Protein AF-A0A2C9LE59-F1 (afdb_monomer_lite)

Secondary structure (DSSP, 8-state):
--------------------------------SPPPHHHHHHHTTS---SS-HHHHHHHHHHTT---S-HHHHHHHHHHHHHHHHHHHHHHHHHHHHHHHHHHHHHTTS----

Radius of gyration: 26.12 Å; chains: 1; bounding box: 77×53×57 Å

Sequence (113 aa):
MNMASNADDSSKPQFILQSQISLDSQVPQDKSAGVPLGDFVLQLEDYAPTIPDSVTGYYLNRAGFDSSDPRITRLISLAAQKFISDIANDALQHSKMRASGQSAKKQGKVHKA

Structure (mmCIF, N/CA/C/O backbone):
data_AF-A0A2C9LE59-F1
#
_entry.id   AF-A0A2C9LE59-F1
#
loop_
_atom_site.group_PDB
_atom_site.id
_atom_site.type_symbol
_atom_site.label_atom_id
_atom_site.label_alt_id
_atom_site.label_comp_id
_atom_site.label_asym_id
_atom_site.label_entity_id
_atom_site.label_seq_id
_atom_site.pdbx_PDB_ins_code
_atom_site.Cartn_x
_atom_site.Cartn_y
_atom_site.Cartn_z
_atom_site.occupancy
_atom_site.B_iso_or_equiv
_atom_site.auth_seq_id
_atom_site.auth_comp_id
_atom_site.auth_asym_id
_atom_site.auth_atom_id
_atom_site.pdbx_PDB_model_num
ATOM 1 N N . MET A 1 1 ? -61.737 -31.299 25.877 1.00 48.12 1 MET A N 1
ATOM 2 C CA . MET A 1 1 ? -61.281 -32.049 24.690 1.00 48.12 1 MET A CA 1
ATOM 3 C C . MET A 1 1 ? -61.382 -31.126 23.493 1.00 48.12 1 MET A C 1
ATOM 5 O O . MET A 1 1 ? -62.490 -30.751 23.153 1.00 48.12 1 MET A O 1
ATOM 9 N N . ASN A 1 2 ? -60.238 -30.678 22.979 1.00 37.88 2 ASN A N 1
ATOM 10 C CA . ASN A 1 2 ? -59.968 -30.434 21.560 1.00 37.88 2 ASN A CA 1
ATOM 11 C C . ASN A 1 2 ? -58.457 -30.214 21.434 1.00 37.88 2 ASN A C 1
ATOM 13 O O . ASN A 1 2 ? -57.919 -29.175 21.809 1.00 37.88 2 ASN A O 1
ATOM 17 N N . MET A 1 3 ? -57.798 -31.292 21.011 1.00 43.44 3 MET A N 1
ATOM 18 C CA . MET A 1 3 ? -56.419 -31.361 20.549 1.00 43.44 3 MET A CA 1
ATOM 19 C C . MET A 1 3 ? -56.394 -31.070 19.046 1.00 43.44 3 MET A C 1
ATOM 21 O O . MET A 1 3 ? -57.160 -31.684 18.311 1.00 43.44 3 MET A O 1
ATOM 25 N N . ALA A 1 4 ? -55.490 -30.187 18.627 1.00 47.78 4 ALA A N 1
ATOM 26 C CA . ALA A 1 4 ? -54.779 -30.155 17.341 1.00 47.78 4 ALA A CA 1
ATOM 27 C C . ALA A 1 4 ? -53.845 -28.931 17.435 1.00 47.78 4 ALA A C 1
ATOM 29 O O . ALA A 1 4 ? -54.295 -27.797 17.337 1.00 47.78 4 ALA A O 1
ATOM 30 N N . SER A 1 5 ? -52.634 -29.055 17.982 1.00 44.03 5 SER A N 1
ATOM 31 C CA . SER A 1 5 ? -51.421 -29.507 17.287 1.00 44.03 5 SER A CA 1
ATOM 32 C C . SER A 1 5 ? -51.245 -28.845 15.920 1.00 44.03 5 SER A C 1
ATOM 34 O O . SER A 1 5 ? -51.712 -29.374 14.921 1.00 44.03 5 SER A O 1
ATOM 36 N N . ASN A 1 6 ? -50.529 -27.721 15.899 1.00 46.81 6 ASN A N 1
ATOM 37 C CA . ASN A 1 6 ? -49.725 -27.310 14.754 1.00 46.81 6 ASN A CA 1
ATOM 38 C C . ASN A 1 6 ? -48.333 -26.963 15.291 1.00 46.81 6 ASN A C 1
ATOM 40 O O . ASN A 1 6 ? -48.145 -25.950 15.963 1.00 46.81 6 ASN A O 1
ATOM 44 N N . ALA A 1 7 ? -47.400 -27.877 15.052 1.00 51.09 7 ALA A N 1
ATOM 45 C CA . ALA A 1 7 ? -45.974 -27.732 15.272 1.00 51.09 7 ALA A CA 1
ATOM 46 C C . ALA A 1 7 ? -45.318 -27.780 13.893 1.00 51.09 7 ALA A C 1
ATOM 48 O O . ALA A 1 7 ? -45.442 -28.809 13.240 1.00 51.09 7 ALA A O 1
ATOM 49 N N . ASP A 1 8 ? -44.720 -26.665 13.472 1.00 46.12 8 ASP A N 1
ATOM 50 C CA . ASP A 1 8 ? -43.616 -26.509 12.503 1.00 46.12 8 ASP A CA 1
ATOM 51 C C . ASP A 1 8 ? -43.456 -24.992 12.266 1.00 46.12 8 ASP A C 1
ATOM 53 O O . ASP A 1 8 ? -44.451 -24.271 12.284 1.00 46.12 8 ASP A O 1
ATOM 57 N N . ASP A 1 9 ? -42.320 -24.352 12.047 1.00 44.38 9 ASP A N 1
ATOM 58 C CA . ASP A 1 9 ? -40.909 -24.693 12.106 1.00 44.38 9 ASP A CA 1
ATOM 59 C C . ASP A 1 9 ? -40.203 -23.356 12.379 1.00 44.38 9 ASP A C 1
ATOM 61 O O . ASP A 1 9 ? -40.668 -22.267 12.021 1.00 44.38 9 ASP A O 1
ATOM 65 N N . SER A 1 10 ? -39.064 -23.459 13.034 1.00 51.69 10 SER A N 1
ATOM 66 C CA . SER A 1 10 ? -38.019 -22.464 13.151 1.00 51.69 10 SER A CA 1
ATOM 67 C C . SER A 1 10 ? -37.762 -21.652 11.872 1.00 51.69 10 SER A C 1
ATOM 69 O O . SER A 1 10 ? -37.520 -22.198 10.805 1.00 51.69 10 SER A O 1
ATOM 71 N N . SER A 1 11 ? -37.746 -20.319 11.998 1.00 45.16 11 SER A N 1
ATOM 72 C CA . SER A 1 11 ? -36.948 -19.392 11.167 1.00 45.16 11 SER A CA 1
ATOM 73 C C . SER A 1 11 ? -37.090 -17.956 11.686 1.00 45.16 11 SER A C 1
ATOM 75 O O . SER A 1 11 ? -37.598 -17.061 11.015 1.00 45.16 11 SER A O 1
ATOM 77 N N . LYS A 1 12 ? -36.639 -17.710 12.922 1.00 50.22 12 LYS A N 1
ATOM 78 C CA . LYS A 1 12 ? -36.217 -16.360 13.319 1.00 50.22 12 LYS A CA 1
ATOM 79 C C . LYS A 1 12 ? -34.772 -16.192 12.854 1.00 50.22 12 LYS A C 1
ATOM 81 O O . LYS A 1 12 ? -33.905 -16.828 13.454 1.00 50.22 12 LYS A O 1
ATOM 86 N N . PRO A 1 13 ? -34.449 -15.324 11.885 1.00 43.16 13 PRO A N 1
ATOM 87 C CA . PRO A 1 13 ? -33.089 -14.838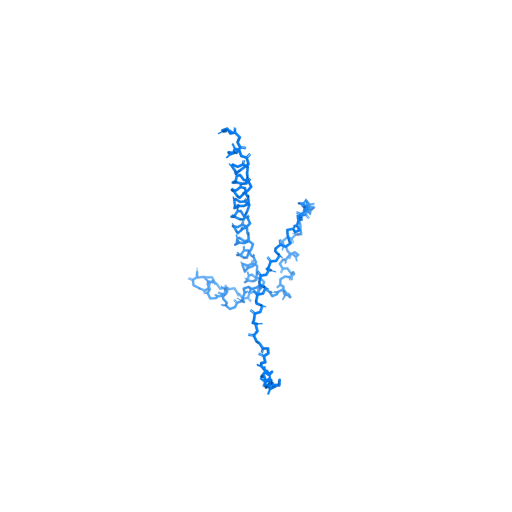 11.789 1.00 43.16 13 PRO A CA 1
ATOM 88 C C . PRO A 1 13 ? -32.874 -13.839 12.934 1.00 43.16 13 PRO A C 1
ATOM 90 O O . PRO A 1 13 ? -33.182 -12.652 12.835 1.00 43.16 13 PRO A O 1
ATOM 93 N N . GLN A 1 14 ? -32.347 -14.343 14.053 1.00 44.97 14 GLN A N 1
ATOM 94 C CA . GLN A 1 14 ? -31.497 -13.546 14.931 1.00 44.97 14 GLN A CA 1
ATOM 95 C C . GLN A 1 14 ? -30.265 -13.142 14.116 1.00 44.97 14 GLN A C 1
ATOM 97 O O . GLN A 1 14 ? -29.265 -13.853 14.101 1.00 44.97 14 GLN A O 1
ATOM 102 N N . PHE A 1 15 ? -30.317 -12.002 13.433 1.00 38.97 15 PHE A N 1
ATOM 103 C CA . PHE A 1 15 ? -29.087 -11.357 12.995 1.00 38.97 15 PHE A CA 1
ATOM 104 C C . PHE A 1 15 ? -28.626 -10.409 14.097 1.00 38.97 15 PHE A C 1
ATOM 106 O O . PHE A 1 15 ? -28.889 -9.208 14.100 1.00 38.97 15 PHE A O 1
ATOM 113 N N . ILE A 1 16 ? -27.971 -11.010 15.089 1.00 38.09 16 ILE A N 1
ATOM 114 C CA . ILE A 1 16 ? -27.110 -10.314 16.035 1.00 38.09 16 ILE A CA 1
ATOM 115 C C . ILE A 1 16 ? -25.903 -9.845 15.220 1.00 38.09 16 ILE A C 1
ATOM 117 O O . ILE A 1 16 ? -24.917 -10.565 15.104 1.00 38.09 16 ILE A O 1
ATOM 121 N N . LEU A 1 17 ? -25.959 -8.638 14.652 1.00 39.19 17 LEU A N 1
ATOM 122 C CA . LEU A 1 17 ? -24.732 -7.919 14.314 1.00 39.19 17 LEU A CA 1
ATOM 123 C C . LEU A 1 17 ? -24.343 -7.035 15.497 1.00 39.19 17 LEU A C 1
ATOM 125 O O . LEU A 1 17 ? -24.315 -5.810 15.432 1.00 39.19 17 LEU A O 1
ATOM 129 N N . GLN A 1 18 ? -24.029 -7.693 16.609 1.00 38.78 18 GLN A N 1
ATOM 130 C CA . GLN A 1 18 ? -23.095 -7.133 17.561 1.00 38.78 18 GLN A CA 1
ATOM 131 C C . GLN A 1 18 ? -21.700 -7.311 16.949 1.00 38.78 18 GLN A C 1
ATOM 133 O O . GLN A 1 18 ? -20.985 -8.253 17.279 1.00 38.78 18 GLN A O 1
ATOM 138 N N . SER A 1 19 ? -21.282 -6.403 16.064 1.00 40.25 19 SER A N 1
ATOM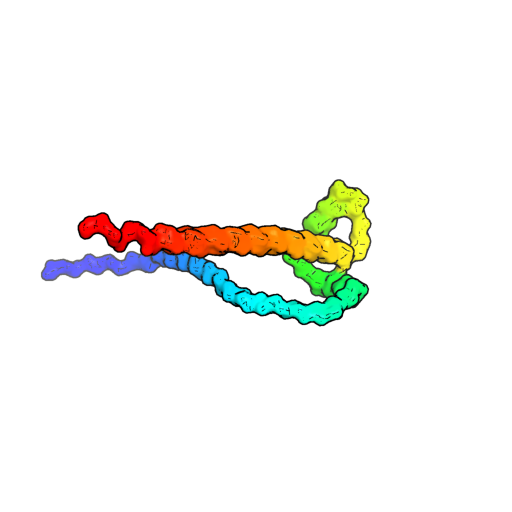 139 C CA . SER A 1 19 ? -19.847 -6.185 15.901 1.00 40.25 19 SER A CA 1
ATOM 140 C C . SER A 1 19 ? -19.393 -5.418 17.140 1.00 40.25 19 SER A C 1
ATOM 142 O O . SER A 1 19 ? -19.383 -4.185 17.162 1.00 40.25 19 SER A O 1
ATOM 144 N N . GLN A 1 20 ? -19.099 -6.165 18.210 1.00 43.31 20 GLN A N 1
ATOM 145 C CA . GLN A 1 20 ? -18.257 -5.682 19.295 1.00 43.31 20 GLN A CA 1
ATOM 146 C C . GLN A 1 20 ? -16.947 -5.235 18.640 1.00 43.31 20 GLN A C 1
ATOM 148 O O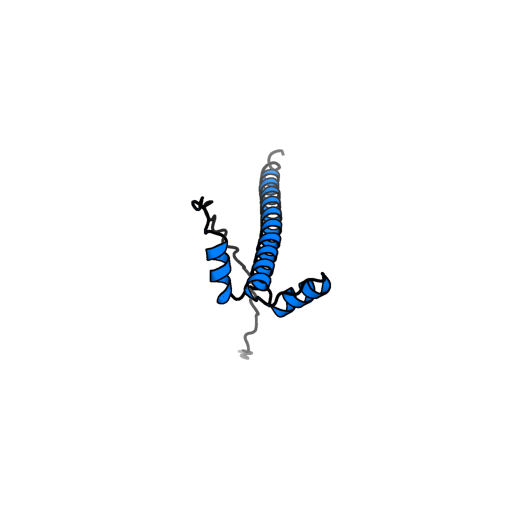 . GLN A 1 20 ? -16.087 -6.053 18.324 1.00 43.31 20 GLN A O 1
ATOM 153 N N . ILE A 1 21 ? -16.807 -3.937 18.381 1.00 46.84 21 ILE A N 1
ATOM 154 C CA . ILE A 1 21 ? -15.496 -3.341 18.163 1.00 46.84 21 ILE A CA 1
ATOM 155 C C . ILE A 1 21 ? -14.862 -3.365 19.547 1.00 46.84 21 ILE A C 1
ATOM 157 O O . ILE A 1 21 ? -15.052 -2.450 20.349 1.00 46.84 21 ILE A O 1
ATOM 161 N N . SER A 1 22 ? -14.195 -4.477 19.857 1.00 38.97 22 SER A N 1
ATOM 162 C CA . SER A 1 22 ? -13.264 -4.557 20.969 1.00 38.97 22 SER A CA 1
ATOM 163 C C . SER A 1 22 ? -12.220 -3.482 20.724 1.00 38.97 22 SER A C 1
ATOM 165 O O . SER A 1 22 ? -11.340 -3.613 19.877 1.00 38.97 22 SER A O 1
ATOM 167 N N . LEU A 1 23 ? -12.394 -2.368 21.427 1.00 43.19 23 LEU A N 1
ATOM 168 C CA . LEU A 1 23 ? -11.395 -1.335 21.593 1.00 43.19 23 LEU A CA 1
ATOM 169 C C . LEU A 1 23 ? -10.294 -1.933 22.459 1.00 43.19 23 LEU A C 1
ATOM 171 O O . LEU A 1 23 ? -10.249 -1.707 23.665 1.00 43.19 23 LEU A O 1
ATOM 175 N N . ASP A 1 24 ? -9.439 -2.738 21.836 1.00 35.44 24 ASP A N 1
ATOM 176 C CA . ASP A 1 24 ? -8.105 -2.943 22.361 1.00 35.44 24 ASP A CA 1
ATOM 177 C C . ASP A 1 24 ? -7.415 -1.582 22.272 1.00 35.44 24 ASP A C 1
ATOM 179 O O . ASP A 1 24 ? -7.065 -1.095 21.193 1.00 35.44 24 ASP A O 1
ATOM 183 N N . SER A 1 25 ? -7.348 -0.903 23.414 1.00 41.22 25 SER A N 1
ATOM 184 C CA . SER A 1 25 ? -6.471 0.238 23.624 1.00 41.22 25 SER A CA 1
ATOM 185 C C . SER A 1 25 ? -5.042 -0.271 23.491 1.00 41.22 25 SER A C 1
ATOM 187 O O . SER A 1 25 ? -4.373 -0.534 24.489 1.00 41.22 25 SER A O 1
ATOM 189 N N . GLN A 1 26 ? -4.576 -0.429 22.251 1.00 40.31 26 GLN A N 1
ATOM 190 C CA . GLN A 1 26 ? -3.170 -0.656 21.986 1.00 40.31 26 GLN A CA 1
ATOM 191 C C . GLN A 1 26 ? -2.429 0.595 22.432 1.00 40.31 26 GLN A C 1
ATOM 193 O O . GLN A 1 26 ? -2.498 1.661 21.821 1.00 40.31 26 GLN A O 1
ATOM 198 N N . VAL A 1 27 ? -1.776 0.432 23.579 1.00 40.78 27 VAL A N 1
ATOM 199 C CA . VAL A 1 27 ? -0.687 1.253 24.093 1.00 40.78 27 VAL A CA 1
ATOM 200 C C . VAL A 1 27 ? 0.145 1.756 22.906 1.00 40.78 27 VAL A C 1
ATOM 202 O O . VAL A 1 27 ? 0.540 0.921 22.086 1.00 40.78 27 VAL A O 1
ATOM 205 N N . PRO A 1 28 ? 0.430 3.069 22.788 1.00 45.12 28 PRO A N 1
ATOM 206 C CA . PRO A 1 28 ? 1.396 3.571 21.822 1.00 45.12 28 PRO A CA 1
ATOM 207 C C . PRO A 1 28 ? 2.743 2.923 22.141 1.00 45.12 28 PRO A C 1
ATOM 209 O O . PRO A 1 28 ? 3.462 3.331 23.048 1.00 45.12 28 PRO A O 1
ATOM 212 N N . GLN A 1 29 ? 3.037 1.821 21.462 1.00 42.31 29 GLN A N 1
ATOM 213 C CA . GLN A 1 29 ? 4.346 1.203 21.489 1.00 42.31 29 GLN A CA 1
ATOM 214 C C . GLN A 1 29 ? 5.237 2.101 20.642 1.00 42.31 29 GLN A C 1
ATOM 216 O O . GLN A 1 29 ? 5.204 2.032 19.412 1.00 42.31 29 GLN A O 1
ATOM 221 N N . ASP A 1 30 ? 5.996 2.959 21.324 1.00 52.72 30 ASP A N 1
ATOM 222 C CA . ASP A 1 30 ? 7.200 3.608 20.814 1.00 52.72 30 ASP A CA 1
ATOM 223 C C . ASP A 1 30 ? 8.157 2.518 20.307 1.00 52.72 30 ASP A C 1
ATOM 225 O O . ASP A 1 30 ? 9.040 2.025 21.012 1.00 52.72 30 ASP A O 1
ATOM 229 N N . LYS A 1 31 ? 7.954 2.063 19.069 1.00 55.50 31 LYS A N 1
ATOM 230 C CA . LYS A 1 31 ? 8.876 1.148 18.401 1.00 55.50 31 LYS A CA 1
ATOM 231 C C . LYS A 1 31 ? 10.026 1.975 17.843 1.00 55.50 31 LYS A C 1
ATOM 233 O O . LYS A 1 31 ? 9.987 2.434 16.707 1.00 55.50 31 LYS A O 1
ATOM 238 N N . SER A 1 32 ? 10.997 2.197 18.731 1.00 54.94 32 SER A N 1
ATOM 239 C CA . SER A 1 32 ? 12.422 1.891 18.543 1.00 54.94 32 SER A CA 1
ATOM 240 C C . SER A 1 32 ? 12.908 1.980 17.096 1.00 54.94 32 SER A C 1
ATOM 242 O O . SER A 1 32 ? 12.454 1.179 16.286 1.00 54.94 32 SER A O 1
ATOM 244 N N . ALA A 1 33 ? 13.818 2.929 16.816 1.00 62.38 33 ALA A N 1
ATOM 245 C CA . ALA A 1 33 ? 14.597 3.088 15.576 1.00 62.38 33 ALA A CA 1
ATOM 246 C C . ALA A 1 33 ? 14.073 2.215 14.420 1.00 62.38 33 ALA A C 1
ATOM 248 O O . ALA A 1 33 ? 14.486 1.066 14.283 1.00 62.38 33 ALA A O 1
ATOM 249 N N . GLY A 1 34 ? 13.081 2.738 13.688 1.00 71.25 34 GLY A N 1
ATOM 250 C CA . GLY A 1 34 ? 12.253 1.966 12.761 1.00 71.25 34 GLY A CA 1
ATOM 251 C C . GLY A 1 34 ? 13.038 1.054 11.813 1.00 71.25 34 GLY A C 1
ATOM 252 O O . GLY A 1 34 ? 14.198 1.311 11.496 1.00 71.25 34 GLY A O 1
ATOM 253 N N . VAL A 1 35 ? 12.373 -0.008 11.343 1.00 82.62 35 VAL A N 1
ATOM 254 C CA . VAL A 1 35 ? 12.918 -0.928 10.331 1.00 82.62 35 VAL A CA 1
ATOM 255 C C . VAL A 1 35 ? 13.487 -0.106 9.167 1.00 82.62 35 VAL A C 1
ATOM 257 O O . VAL A 1 35 ? 12.758 0.735 8.626 1.00 82.62 35 VAL A O 1
ATOM 260 N N . PRO A 1 36 ? 14.761 -0.307 8.781 1.00 90.25 36 PRO A N 1
ATOM 261 C CA . PRO A 1 36 ? 15.336 0.377 7.634 1.00 90.25 36 PRO A CA 1
ATOM 262 C C . PRO A 1 36 ? 14.461 0.184 6.395 1.00 90.25 36 PRO A C 1
ATOM 264 O O . PRO A 1 36 ? 13.961 -0.910 6.138 1.00 90.25 36 PRO A O 1
ATOM 267 N N . LEU A 1 37 ? 14.286 1.243 5.599 1.00 88.00 37 LEU A N 1
ATOM 268 C CA . LEU A 1 37 ? 13.395 1.198 4.434 1.00 88.00 37 LEU A CA 1
ATOM 269 C C . LEU A 1 37 ? 13.768 0.073 3.457 1.00 88.00 37 LEU A C 1
ATOM 271 O O . LEU A 1 37 ? 12.879 -0.559 2.898 1.00 88.00 37 LEU A O 1
ATOM 275 N N . GLY A 1 38 ? 15.066 -0.189 3.274 1.00 89.44 38 GLY A N 1
ATOM 276 C CA . GLY A 1 38 ? 15.538 -1.288 2.429 1.00 89.44 38 GLY A CA 1
ATOM 277 C C . GLY A 1 38 ? 15.002 -2.643 2.894 1.00 89.44 38 GLY A C 1
ATOM 278 O O . GLY A 1 38 ? 14.410 -3.368 2.099 1.00 89.44 38 GLY A O 1
ATOM 279 N N . ASP A 1 39 ? 15.119 -2.935 4.189 1.00 89.69 39 ASP A N 1
ATOM 280 C CA . ASP A 1 39 ? 14.637 -4.186 4.784 1.00 89.69 39 ASP A CA 1
ATOM 281 C C . ASP A 1 39 ? 13.111 -4.293 4.706 1.00 89.69 39 ASP A C 1
ATOM 283 O O . ASP A 1 39 ? 12.569 -5.364 4.439 1.00 89.69 39 ASP A O 1
ATOM 287 N N . PHE A 1 40 ? 12.407 -3.172 4.879 1.00 91.31 40 PHE A N 1
ATOM 288 C CA . PHE A 1 40 ? 10.956 -3.127 4.723 1.00 91.31 40 PHE A CA 1
ATOM 289 C C . PHE A 1 40 ? 10.519 -3.430 3.285 1.00 91.31 40 PHE A C 1
ATOM 291 O O . PHE A 1 40 ? 9.603 -4.219 3.080 1.00 91.31 40 PHE A O 1
ATOM 298 N N . VAL A 1 41 ? 11.178 -2.844 2.281 1.00 92.00 41 VAL A N 1
ATOM 299 C CA . VAL A 1 41 ? 10.857 -3.091 0.865 1.00 92.00 41 VAL A CA 1
ATOM 300 C C . VAL A 1 41 ? 11.117 -4.548 0.483 1.00 92.00 41 VAL A C 1
ATOM 302 O O . VAL A 1 41 ? 10.328 -5.120 -0.266 1.00 92.00 41 VAL A O 1
ATOM 305 N N . LEU A 1 42 ? 12.163 -5.173 1.032 1.00 92.00 42 LEU A N 1
ATOM 306 C CA . LEU A 1 42 ? 12.432 -6.600 0.825 1.00 92.00 42 LEU A CA 1
ATOM 307 C C . LEU A 1 42 ? 11.306 -7.488 1.373 1.00 92.00 42 LEU A C 1
ATOM 309 O O . LEU A 1 42 ? 10.903 -8.443 0.717 1.00 92.00 42 LEU A O 1
ATOM 313 N N . GLN A 1 43 ? 10.718 -7.138 2.520 1.00 90.88 43 GLN A N 1
ATOM 314 C CA . GLN A 1 43 ? 9.567 -7.867 3.074 1.00 90.88 43 GLN A CA 1
ATOM 315 C C . GLN A 1 43 ? 8.317 -7.806 2.176 1.00 90.88 43 GLN A C 1
ATOM 317 O O . GLN A 1 43 ? 7.407 -8.620 2.336 1.00 90.88 43 GLN A O 1
ATOM 322 N N . LEU A 1 44 ? 8.249 -6.866 1.224 1.00 92.31 44 LEU A N 1
ATOM 323 C CA . LEU A 1 44 ? 7.111 -6.736 0.309 1.00 92.31 44 LEU A CA 1
ATOM 324 C C . LEU A 1 44 ? 7.104 -7.772 -0.817 1.00 92.31 44 LEU A C 1
ATOM 326 O O . LEU A 1 44 ? 6.087 -7.893 -1.502 1.00 92.31 44 LEU A O 1
ATOM 330 N N . GLU A 1 45 ? 8.187 -8.524 -1.017 1.00 90.19 45 GLU A N 1
ATOM 331 C CA . GLU A 1 45 ? 8.258 -9.586 -2.034 1.00 90.19 45 GLU A CA 1
ATOM 332 C C . GLU A 1 45 ? 7.239 -10.701 -1.783 1.00 90.19 45 GLU A C 1
ATOM 334 O O . GLU A 1 45 ? 6.602 -11.177 -2.725 1.00 90.19 45 GLU A O 1
ATOM 339 N N . ASP A 1 46 ? 6.993 -11.025 -0.515 1.00 89.38 46 ASP A N 1
ATOM 340 C CA . ASP A 1 46 ? 6.063 -12.083 -0.103 1.00 89.38 46 ASP A CA 1
ATOM 341 C C . ASP A 1 46 ? 4.749 -11.537 0.478 1.00 89.38 46 ASP A C 1
ATOM 343 O O . ASP A 1 46 ? 3.851 -12.294 0.850 1.00 89.38 46 ASP A O 1
ATOM 347 N N . TYR A 1 47 ? 4.606 -10.212 0.560 1.00 89.44 47 TYR A N 1
ATOM 348 C CA . TYR A 1 47 ? 3.417 -9.588 1.124 1.00 89.44 47 TYR A CA 1
ATOM 349 C C . TYR A 1 47 ? 2.346 -9.333 0.061 1.00 89.44 47 TYR A C 1
ATOM 351 O O . TYR A 1 47 ? 2.592 -8.661 -0.939 1.00 89.44 47 TYR A O 1
ATOM 359 N N . ALA A 1 48 ? 1.123 -9.799 0.314 1.00 90.12 48 ALA A N 1
ATOM 360 C CA . ALA A 1 48 ? -0.044 -9.494 -0.506 1.00 90.12 48 ALA A CA 1
ATOM 361 C C . ALA A 1 48 ? -0.913 -8.428 0.194 1.00 90.12 48 ALA A C 1
ATOM 363 O O . ALA A 1 48 ? -1.621 -8.756 1.151 1.00 90.12 48 ALA A O 1
ATOM 364 N N . PRO A 1 49 ? -0.872 -7.151 -0.235 1.00 91.56 49 PRO A N 1
ATOM 365 C CA . PRO A 1 49 ? -1.703 -6.109 0.356 1.00 91.56 49 PRO A CA 1
ATOM 366 C C . PRO A 1 49 ? -3.194 -6.344 0.096 1.00 91.56 49 PRO A C 1
ATOM 368 O O . PRO A 1 49 ? -3.589 -6.935 -0.903 1.00 91.56 49 PRO A O 1
ATOM 371 N N . THR A 1 50 ? -4.045 -5.791 0.968 1.00 95.44 50 THR A N 1
ATOM 372 C CA . THR A 1 50 ? -5.515 -5.829 0.817 1.00 95.44 50 THR A CA 1
ATOM 373 C C . THR A 1 50 ? -6.005 -5.265 -0.522 1.00 95.44 50 THR A C 1
ATOM 375 O O . THR A 1 50 ? -7.040 -5.684 -1.032 1.00 95.44 50 THR A O 1
ATOM 378 N N . ILE A 1 51 ? -5.278 -4.298 -1.091 1.00 93.19 51 ILE A N 1
ATOM 379 C CA . ILE A 1 51 ? -5.544 -3.769 -2.430 1.00 93.19 51 ILE A CA 1
ATOM 380 C C . ILE A 1 51 ? -4.804 -4.667 -3.432 1.00 93.19 51 ILE A C 1
ATOM 382 O O . ILE A 1 51 ? -3.578 -4.733 -3.344 1.00 93.19 51 ILE A O 1
ATOM 386 N N . PRO A 1 52 ? -5.496 -5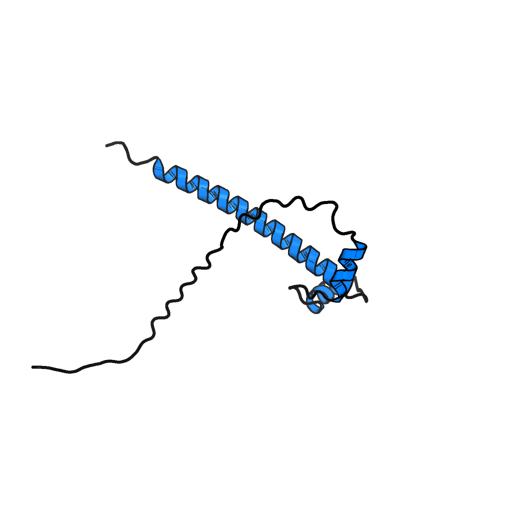.316 -4.386 1.00 94.31 52 PRO A N 1
ATOM 387 C CA . PRO A 1 52 ? -4.846 -6.156 -5.388 1.00 94.31 52 PRO A CA 1
ATOM 388 C C . PRO A 1 52 ? -3.872 -5.373 -6.275 1.00 94.31 52 PRO A C 1
ATOM 390 O O . PRO A 1 52 ? -4.172 -4.250 -6.689 1.00 94.31 52 PRO A O 1
ATOM 393 N N . ASP A 1 53 ? -2.760 -6.008 -6.656 1.00 91.31 53 ASP A N 1
ATOM 394 C CA . ASP A 1 53 ? -1.704 -5.394 -7.479 1.00 91.31 53 ASP A CA 1
ATOM 395 C C . ASP A 1 53 ? -2.243 -4.836 -8.810 1.00 91.31 53 ASP A C 1
ATOM 397 O O . ASP A 1 53 ? -1.814 -3.775 -9.258 1.00 91.31 53 ASP A O 1
ATOM 401 N N . SER A 1 54 ? -3.250 -5.480 -9.413 1.00 93.62 54 SER A N 1
ATOM 402 C CA . SER A 1 54 ? -3.892 -5.009 -10.649 1.00 93.62 54 SER A CA 1
ATOM 403 C C . SER A 1 54 ? -4.634 -3.680 -10.484 1.00 93.62 54 SER A C 1
ATOM 405 O O . SER A 1 54 ? -4.678 -2.875 -11.414 1.00 93.62 54 SER A O 1
ATOM 407 N N . VAL A 1 55 ? -5.224 -3.438 -9.309 1.00 95.81 55 VAL A N 1
ATOM 408 C CA . VAL A 1 55 ? -5.943 -2.192 -9.014 1.00 95.81 55 VAL A CA 1
ATOM 409 C C . VAL A 1 55 ? -4.940 -1.061 -8.879 1.00 95.81 55 VAL A C 1
ATOM 411 O O . VAL A 1 55 ? -5.096 -0.021 -9.518 1.00 95.81 55 VAL A O 1
ATOM 414 N N . THR A 1 56 ? -3.882 -1.279 -8.098 1.00 95.12 56 THR A N 1
ATOM 415 C CA . THR A 1 56 ? -2.819 -0.286 -7.939 1.00 95.12 56 THR A CA 1
ATOM 416 C C . THR A 1 56 ? -2.127 -0.024 -9.272 1.00 95.12 56 THR A C 1
ATOM 418 O O . THR A 1 56 ? -2.030 1.132 -9.674 1.00 95.12 56 THR A O 1
ATOM 421 N N . GLY A 1 57 ? -1.770 -1.067 -10.025 1.00 94.44 57 GLY A N 1
ATOM 422 C CA . GLY A 1 57 ? -1.179 -0.945 -11.359 1.00 94.44 57 GLY A CA 1
ATOM 423 C C . GLY A 1 57 ? -2.042 -0.137 -12.333 1.00 94.44 57 GLY A C 1
ATOM 424 O O . GLY A 1 57 ? -1.528 0.728 -13.034 1.00 94.44 57 GLY A O 1
ATOM 425 N N . TYR A 1 58 ? -3.366 -0.327 -12.338 1.00 96.19 58 TYR A N 1
ATOM 426 C CA . TYR A 1 58 ? -4.268 0.485 -13.163 1.00 96.19 58 TYR A CA 1
ATOM 427 C C . TYR A 1 58 ? -4.191 1.984 -12.824 1.00 96.19 58 TYR A C 1
ATOM 429 O O . TYR A 1 58 ? -4.095 2.819 -13.726 1.00 96.19 58 TYR A O 1
ATOM 437 N N . TYR A 1 59 ? -4.218 2.342 -11.535 1.00 96.38 59 TYR A N 1
ATOM 438 C CA . TYR A 1 59 ? -4.136 3.746 -11.117 1.00 96.38 59 TYR A CA 1
ATOM 439 C C . TYR A 1 59 ? -2.749 4.351 -11.334 1.00 96.38 59 TYR A C 1
ATOM 441 O O . TYR A 1 59 ? -2.662 5.526 -11.690 1.00 96.38 59 TYR A O 1
ATOM 449 N N . LEU A 1 60 ? -1.688 3.560 -11.180 1.00 95.75 60 LEU A N 1
ATOM 450 C CA . LEU A 1 60 ? -0.327 3.973 -11.508 1.00 95.75 60 LEU A CA 1
ATOM 451 C C . LEU A 1 60 ? -0.191 4.273 -13.003 1.00 95.75 60 LEU A C 1
ATOM 453 O O . LEU A 1 60 ? 0.199 5.383 -13.366 1.00 95.75 60 LEU A O 1
ATOM 457 N N . ASN A 1 61 ? -0.642 3.357 -13.864 1.00 95.69 61 ASN A N 1
ATOM 458 C CA . ASN A 1 61 ? -0.622 3.546 -15.314 1.00 95.69 61 ASN A CA 1
ATOM 459 C C . ASN A 1 61 ? -1.425 4.780 -15.733 1.00 95.69 61 ASN A C 1
ATOM 461 O O . ASN A 1 61 ? -0.981 5.574 -16.561 1.00 95.69 61 ASN A O 1
ATOM 465 N N . ARG A 1 62 ? -2.590 4.993 -15.111 1.00 96.19 62 ARG A N 1
ATOM 466 C CA . ARG A 1 62 ? -3.403 6.197 -15.326 1.00 96.19 62 ARG A CA 1
ATOM 467 C C . ARG A 1 62 ? -2.680 7.482 -14.903 1.00 96.19 62 ARG A C 1
ATOM 469 O O . ARG A 1 62 ? -2.920 8.524 -15.506 1.00 96.19 62 ARG A O 1
ATOM 476 N N . ALA A 1 63 ? -1.822 7.421 -13.888 1.00 95.88 63 ALA A N 1
ATOM 477 C CA . ALA A 1 63 ? -0.979 8.532 -13.455 1.00 95.88 63 ALA A CA 1
ATOM 478 C C . ALA A 1 63 ? 0.293 8.705 -14.314 1.00 95.88 63 ALA A C 1
ATOM 480 O O . ALA A 1 63 ? 1.062 9.631 -14.066 1.00 95.88 63 ALA A O 1
ATOM 481 N N . GLY A 1 64 ? 0.512 7.852 -15.324 1.00 95.75 64 GLY A N 1
ATOM 482 C CA . GLY A 1 64 ? 1.704 7.871 -16.177 1.00 95.75 64 GLY A CA 1
ATOM 483 C C . GLY A 1 64 ? 2.927 7.198 -15.550 1.00 95.75 64 GLY A C 1
ATOM 484 O O . GLY A 1 64 ? 4.048 7.465 -15.978 1.00 95.75 64 GLY A O 1
ATOM 485 N N . PHE A 1 65 ? 2.726 6.354 -14.535 1.00 94.25 65 PHE A N 1
ATOM 486 C CA . PHE A 1 65 ? 3.780 5.590 -13.875 1.00 94.25 65 PHE A CA 1
ATOM 487 C C . PHE A 1 65 ? 3.565 4.094 -14.093 1.00 94.25 65 PHE A C 1
ATOM 489 O O . PHE A 1 65 ? 2.496 3.571 -13.802 1.00 94.25 65 PHE A O 1
ATOM 496 N N . ASP A 1 66 ? 4.601 3.404 -14.551 1.00 91.31 66 ASP A N 1
ATOM 497 C CA . ASP A 1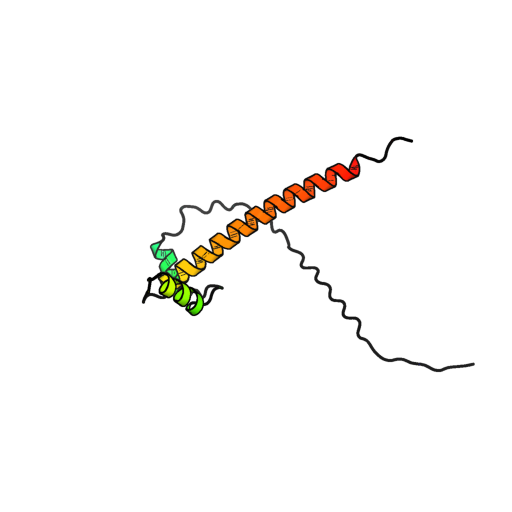 66 ? 4.622 1.950 -14.655 1.00 91.31 66 ASP A CA 1
ATOM 498 C C . ASP A 1 66 ? 5.853 1.432 -13.911 1.00 91.31 66 ASP A C 1
ATOM 500 O O . ASP A 1 66 ? 6.939 2.015 -14.001 1.00 91.31 66 ASP A O 1
ATOM 504 N N . SER A 1 67 ? 5.682 0.365 -13.136 1.00 86.88 67 SER A N 1
ATOM 505 C CA . SER A 1 67 ? 6.765 -0.247 -12.374 1.00 86.88 67 SER A CA 1
ATOM 506 C C . SER A 1 67 ? 6.824 -1.732 -12.666 1.00 86.88 67 SER A C 1
ATOM 508 O O . SER A 1 67 ? 5.862 -2.463 -12.446 1.00 86.88 67 SER A O 1
ATOM 510 N N . SER A 1 68 ? 7.993 -2.183 -13.116 1.00 88.88 68 SER A N 1
ATOM 511 C CA . SER A 1 68 ? 8.283 -3.601 -13.317 1.00 88.88 68 SER A CA 1
ATOM 512 C C . SER A 1 68 ? 8.508 -4.356 -12.005 1.00 88.88 68 SER A C 1
ATOM 514 O O . SER A 1 68 ? 8.438 -5.583 -11.991 1.00 88.88 68 SER A O 1
ATOM 516 N N . ASP A 1 69 ? 8.783 -3.642 -10.909 1.00 92.06 69 ASP A N 1
ATOM 517 C CA . ASP A 1 69 ? 9.049 -4.234 -9.604 1.00 92.06 69 ASP A CA 1
ATOM 518 C C . ASP A 1 69 ? 7.756 -4.296 -8.763 1.00 92.06 69 ASP A C 1
ATOM 520 O O . ASP A 1 69 ? 7.246 -3.252 -8.333 1.00 92.06 69 ASP A O 1
ATOM 524 N N . PRO A 1 70 ? 7.225 -5.500 -8.467 1.00 91.31 70 PRO A N 1
ATOM 525 C CA . PRO A 1 70 ? 5.993 -5.647 -7.694 1.00 91.31 70 PRO A CA 1
ATOM 526 C C . PRO A 1 70 ? 6.101 -5.059 -6.282 1.00 91.31 70 PRO A C 1
ATOM 528 O O . PRO A 1 70 ? 5.086 -4.653 -5.712 1.00 91.31 70 PRO A O 1
ATOM 531 N N . ARG A 1 71 ? 7.311 -4.940 -5.719 1.00 94.19 71 ARG A N 1
ATOM 532 C CA . ARG A 1 71 ? 7.523 -4.337 -4.395 1.00 94.19 71 ARG A CA 1
ATOM 533 C C . ARG A 1 71 ? 7.119 -2.870 -4.369 1.00 94.19 71 ARG A C 1
ATOM 535 O O . ARG A 1 71 ? 6.577 -2.409 -3.370 1.00 94.19 71 ARG A O 1
ATOM 542 N N . ILE A 1 72 ? 7.332 -2.143 -5.466 1.00 93.81 72 ILE A N 1
ATOM 543 C CA . ILE A 1 72 ? 6.958 -0.728 -5.576 1.00 93.81 72 ILE A CA 1
ATOM 544 C C . ILE A 1 72 ? 5.438 -0.590 -5.619 1.00 93.81 72 ILE A C 1
ATOM 546 O O . ILE A 1 72 ? 4.867 0.212 -4.880 1.00 93.81 72 ILE A O 1
ATOM 550 N N . THR A 1 73 ? 4.770 -1.426 -6.412 1.00 94.31 73 THR A N 1
ATOM 551 C CA . THR A 1 73 ? 3.303 -1.484 -6.467 1.00 94.31 73 THR A CA 1
ATOM 552 C C . THR A 1 73 ? 2.718 -1.773 -5.086 1.00 94.31 73 THR A C 1
ATOM 554 O O . THR A 1 73 ? 1.822 -1.066 -4.626 1.00 94.31 73 THR A O 1
ATOM 557 N N . ARG A 1 74 ? 3.279 -2.748 -4.368 1.00 95.31 74 ARG A N 1
ATOM 558 C CA . ARG A 1 74 ? 2.826 -3.131 -3.023 1.00 95.31 74 ARG A CA 1
ATOM 559 C C . ARG A 1 74 ? 3.130 -2.078 -1.964 1.00 95.31 74 ARG A C 1
ATOM 561 O O . ARG A 1 74 ? 2.293 -1.845 -1.093 1.00 95.31 74 ARG A O 1
ATOM 568 N N . LEU A 1 75 ? 4.270 -1.397 -2.064 1.00 95.12 75 LEU A N 1
ATOM 569 C CA . LEU A 1 75 ? 4.624 -0.279 -1.191 1.00 95.12 75 LEU A CA 1
ATOM 570 C C . LEU A 1 75 ? 3.589 0.843 -1.301 1.00 95.12 75 LEU A C 1
ATOM 572 O O . LEU A 1 75 ? 3.102 1.343 -0.288 1.00 95.12 75 LEU A O 1
ATOM 576 N N . ILE A 1 76 ? 3.214 1.204 -2.529 1.00 95.38 76 ILE A N 1
ATOM 577 C CA . ILE A 1 76 ? 2.210 2.241 -2.785 1.00 95.38 76 ILE A CA 1
ATOM 578 C C . ILE A 1 76 ? 0.835 1.793 -2.276 1.00 95.38 76 ILE A C 1
ATOM 580 O O . ILE A 1 76 ? 0.143 2.574 -1.618 1.00 95.38 76 ILE A O 1
ATOM 584 N N . SER A 1 77 ? 0.460 0.529 -2.500 1.00 95.94 77 SER A N 1
ATOM 585 C CA . SER A 1 77 ? -0.768 -0.054 -1.943 1.00 95.94 77 SER A CA 1
ATOM 586 C C . SER A 1 77 ? -0.826 0.075 -0.417 1.00 95.94 77 SER A C 1
ATOM 588 O O . SER A 1 77 ? -1.842 0.509 0.128 1.00 95.94 77 SER A O 1
ATOM 590 N N . LEU A 1 78 ? 0.259 -0.264 0.285 1.00 95.69 78 LEU A N 1
ATOM 591 C CA . LEU A 1 78 ? 0.350 -0.152 1.743 1.00 95.69 78 LEU A CA 1
ATOM 592 C C . LEU A 1 78 ? 0.298 1.299 2.225 1.00 95.69 78 LEU A C 1
ATOM 594 O O . LEU A 1 78 ? -0.391 1.598 3.201 1.00 95.69 78 LEU A O 1
ATOM 598 N N . ALA A 1 79 ? 0.980 2.212 1.533 1.00 95.69 79 ALA A N 1
ATOM 599 C CA . ALA A 1 79 ? 0.936 3.634 1.855 1.00 95.69 79 ALA A CA 1
ATOM 600 C C . ALA A 1 79 ? -0.494 4.188 1.747 1.00 95.69 79 ALA A C 1
ATOM 602 O O . ALA A 1 79 ? -0.960 4.882 2.652 1.00 95.69 79 ALA A O 1
ATOM 603 N N . ALA A 1 80 ? -1.227 3.816 0.692 1.00 96.50 80 ALA A N 1
ATOM 604 C CA . ALA A 1 80 ? -2.630 4.187 0.527 1.00 96.50 80 ALA A CA 1
ATOM 605 C C . ALA A 1 80 ? -3.518 3.606 1.644 1.00 96.50 80 ALA A C 1
ATOM 607 O O . ALA A 1 80 ? -4.371 4.307 2.190 1.00 96.50 80 ALA A O 1
ATOM 608 N N . GLN A 1 81 ? -3.299 2.348 2.034 1.00 96.50 81 GLN A N 1
ATOM 609 C CA . GLN A 1 81 ? -4.033 1.717 3.139 1.00 96.50 81 GLN A CA 1
ATOM 610 C C . GLN A 1 81 ? -3.782 2.414 4.473 1.00 96.50 81 GLN A C 1
ATOM 612 O O . GLN A 1 81 ? -4.728 2.674 5.221 1.00 96.50 81 GLN A O 1
ATOM 617 N N . LYS A 1 82 ? -2.520 2.739 4.766 1.00 95.25 82 LYS A N 1
ATOM 618 C CA . LYS A 1 82 ? -2.147 3.479 5.971 1.00 95.25 82 LYS A CA 1
ATOM 619 C C . LYS A 1 82 ? -2.796 4.859 5.977 1.00 95.25 82 LYS A C 1
ATOM 621 O O . LYS A 1 82 ? -3.409 5.219 6.973 1.00 95.25 82 LYS A O 1
ATOM 626 N N . PHE A 1 83 ? -2.758 5.570 4.852 1.00 97.50 83 PHE A N 1
ATOM 627 C CA . PHE A 1 83 ? -3.395 6.878 4.704 1.00 97.50 83 PHE A CA 1
ATOM 628 C C . PHE A 1 83 ? -4.903 6.840 4.996 1.00 97.50 83 PHE A C 1
ATOM 630 O O . PHE A 1 83 ? -5.405 7.636 5.787 1.00 97.50 83 PHE A O 1
ATOM 637 N N . ILE A 1 84 ? -5.630 5.879 4.416 1.00 96.31 84 ILE A N 1
ATOM 638 C CA . ILE A 1 84 ? -7.069 5.706 4.680 1.00 96.31 84 ILE A CA 1
ATOM 639 C C . ILE A 1 84 ? -7.310 5.354 6.154 1.00 96.31 84 ILE A C 1
ATOM 641 O O . ILE A 1 84 ? -8.235 5.883 6.773 1.00 96.31 84 ILE A O 1
ATOM 645 N N . SER A 1 85 ? -6.476 4.480 6.721 1.00 96.38 85 SER A N 1
ATOM 646 C CA . SER A 1 85 ? -6.577 4.066 8.123 1.00 96.38 85 SER A CA 1
ATOM 647 C C . SER A 1 85 ? -6.370 5.241 9.074 1.00 96.38 85 SER A C 1
ATOM 649 O O . SER A 1 85 ? -7.107 5.367 10.046 1.00 96.38 85 SER A O 1
ATOM 651 N N . ASP A 1 86 ? -5.424 6.131 8.784 1.00 97.00 86 ASP A N 1
ATOM 652 C CA . ASP A 1 86 ? -5.173 7.326 9.590 1.00 97.00 86 ASP A CA 1
ATOM 653 C C . ASP A 1 86 ? -6.386 8.261 9.589 1.00 97.00 86 ASP A C 1
ATOM 655 O O . ASP A 1 86 ? -6.884 8.619 10.655 1.00 97.00 86 ASP A O 1
ATOM 659 N N . ILE A 1 87 ? -6.958 8.545 8.412 1.00 97.00 87 ILE A N 1
ATOM 660 C CA . ILE A 1 87 ? -8.184 9.354 8.294 1.00 97.00 87 ILE A CA 1
ATOM 661 C C . ILE A 1 87 ? -9.343 8.719 9.074 1.00 97.00 87 ILE A C 1
ATOM 663 O O . ILE A 1 87 ? -10.082 9.406 9.784 1.00 97.00 87 ILE A O 1
ATOM 667 N N . ALA A 1 88 ? -9.524 7.403 8.943 1.00 97.12 88 ALA A N 1
ATOM 668 C CA . ALA A 1 88 ? -10.587 6.684 9.635 1.00 97.12 88 ALA A CA 1
ATOM 669 C C . ALA A 1 88 ? -10.400 6.721 11.160 1.00 97.12 88 ALA A C 1
ATOM 671 O O . ALA A 1 88 ? -11.371 6.914 11.898 1.00 97.12 88 ALA A O 1
ATOM 672 N N . ASN A 1 89 ? -9.162 6.578 11.634 1.00 95.31 89 ASN A N 1
ATOM 673 C CA . ASN A 1 89 ? -8.824 6.662 13.049 1.00 95.31 89 ASN A CA 1
ATOM 674 C C . ASN A 1 89 ? -9.088 8.064 13.611 1.00 95.31 89 ASN A C 1
ATOM 676 O O . ASN A 1 89 ? -9.709 8.174 14.671 1.00 95.31 89 ASN A O 1
ATOM 680 N N . ASP A 1 90 ? -8.719 9.121 12.889 1.00 94.94 90 ASP A N 1
ATOM 681 C CA . ASP A 1 90 ? -8.994 10.506 13.288 1.00 94.94 90 ASP A CA 1
ATOM 682 C C . ASP A 1 90 ? -10.505 10.775 13.370 1.00 94.94 90 ASP A C 1
ATOM 684 O O . ASP A 1 90 ? -11.020 11.302 14.366 1.00 94.94 90 ASP A O 1
ATOM 688 N N . ALA A 1 91 ? -11.260 10.328 12.362 1.00 95.88 91 ALA A N 1
ATOM 689 C CA . ALA A 1 91 ? -12.716 10.440 12.347 1.00 95.88 91 ALA A CA 1
ATOM 690 C C . ALA A 1 91 ? -13.377 9.665 13.505 1.00 95.88 91 ALA A C 1
ATOM 692 O O . ALA A 1 91 ? -14.359 10.136 14.104 1.00 95.88 91 ALA A O 1
ATOM 693 N N . LEU A 1 92 ? -12.841 8.489 13.851 1.00 93.12 92 LEU A N 1
ATOM 694 C CA . LEU A 1 92 ? -13.311 7.670 14.967 1.00 93.12 92 LEU A CA 1
ATOM 695 C C . LEU A 1 92 ? -13.040 8.349 16.313 1.00 93.12 92 LEU A C 1
ATOM 697 O O . LEU A 1 92 ? -13.936 8.400 17.160 1.00 93.12 92 LEU A O 1
ATOM 701 N N . GLN A 1 93 ? -11.841 8.897 16.512 1.00 93.06 93 GLN A N 1
ATOM 702 C CA . GLN A 1 93 ? -11.486 9.636 17.725 1.00 93.06 93 GLN A CA 1
ATOM 703 C C . GLN A 1 93 ? -12.406 10.846 17.919 1.00 93.06 93 GLN A C 1
ATOM 705 O O . GLN A 1 93 ? -13.010 11.001 18.985 1.00 93.06 93 GLN A O 1
ATOM 710 N N . HIS A 1 94 ? -12.633 11.629 16.860 1.00 92.12 94 HIS A N 1
ATOM 711 C CA . HIS A 1 94 ? -13.550 12.766 16.908 1.00 92.12 94 HIS A CA 1
ATOM 712 C C . HIS A 1 94 ? -15.000 12.340 17.213 1.00 92.12 94 HIS A C 1
ATOM 714 O O . HIS A 1 94 ? -15.727 13.000 17.961 1.00 92.12 94 HIS A O 1
ATOM 720 N N . SER A 1 95 ? -15.438 11.194 16.685 1.00 90.12 95 SER A N 1
ATOM 721 C CA . SER A 1 95 ? -16.771 10.649 16.965 1.00 90.12 95 SER A CA 1
ATOM 722 C C . SER A 1 95 ? -16.926 10.185 18.415 1.00 90.12 95 SER A C 1
ATOM 724 O O . SER A 1 95 ? -17.945 10.494 19.038 1.00 90.12 95 SER A O 1
ATOM 726 N N . LYS A 1 96 ? -15.904 9.536 18.990 1.00 90.19 96 LYS A N 1
ATOM 727 C CA . LYS A 1 96 ? -15.883 9.145 20.409 1.00 90.19 96 LYS A CA 1
ATOM 728 C C . LYS A 1 96 ? -15.939 10.358 21.339 1.00 90.19 96 LYS A C 1
ATOM 730 O O . LYS A 1 96 ? -16.727 10.347 22.282 1.00 90.19 96 LYS A O 1
ATOM 735 N N . MET A 1 97 ? -15.172 11.412 21.050 1.00 87.31 97 MET A N 1
ATOM 736 C CA . MET A 1 97 ? -15.162 12.644 21.854 1.00 87.31 97 MET A CA 1
ATOM 737 C C . MET A 1 97 ? -16.518 13.366 21.848 1.00 87.31 97 MET A C 1
ATOM 739 O O . MET A 1 97 ? -16.959 13.882 22.875 1.00 87.31 97 MET A O 1
ATOM 743 N N . ARG A 1 98 ? -17.231 13.374 20.713 1.00 83.88 98 ARG A N 1
ATOM 744 C CA . ARG A 1 98 ? -18.595 13.929 20.656 1.00 83.88 98 ARG A CA 1
ATOM 745 C C . ARG A 1 98 ? -19.601 13.076 21.425 1.00 83.88 98 ARG A C 1
ATOM 747 O O . ARG A 1 98 ? -20.458 13.630 22.109 1.00 83.88 98 ARG A O 1
ATOM 754 N N . ALA A 1 99 ? -19.509 11.751 21.320 1.00 75.69 99 ALA A N 1
ATOM 755 C CA . ALA A 1 99 ? -20.414 10.840 22.016 1.00 75.69 99 ALA A CA 1
ATOM 756 C C . ALA A 1 99 ? -20.241 10.912 23.544 1.00 75.69 99 ALA A C 1
ATOM 758 O O . ALA A 1 99 ? -21.234 10.996 24.267 1.00 75.69 99 ALA A O 1
ATOM 759 N N . SER A 1 100 ? -19.001 10.971 24.045 1.00 69.56 100 SER A N 1
ATOM 760 C CA . SER A 1 100 ? -18.731 11.108 25.484 1.00 69.56 100 SER A CA 1
ATOM 761 C C . SER A 1 100 ? -19.218 12.449 26.053 1.00 69.56 100 SER A C 1
ATOM 763 O O . SER A 1 100 ? -19.761 12.488 27.158 1.00 69.56 100 SER A O 1
ATOM 765 N N . GLY A 1 101 ? -19.133 13.537 25.277 1.00 60.94 101 GLY A N 1
ATOM 766 C CA . GLY A 1 101 ? -19.678 14.848 25.653 1.00 60.94 101 GLY A CA 1
ATOM 767 C C . GLY A 1 101 ? -21.214 14.932 25.652 1.00 60.94 101 GLY A C 1
ATOM 768 O O . GLY A 1 101 ? -21.789 15.752 26.371 1.00 60.94 101 GLY A O 1
ATOM 769 N N . GLN A 1 102 ? -21.906 14.083 24.884 1.00 58.00 102 GLN A N 1
ATOM 770 C CA . GLN A 1 102 ? -23.375 14.026 24.877 1.00 58.00 102 GLN A CA 1
ATOM 771 C C . GLN A 1 102 ? -23.947 13.260 26.078 1.00 58.00 102 GLN A C 1
ATOM 773 O O . GLN A 1 102 ? -25.011 13.632 26.581 1.00 58.00 102 GLN A O 1
ATOM 778 N N . SER A 1 103 ? -23.232 12.255 26.593 1.00 55.91 103 SER A N 1
ATOM 779 C CA . SER A 1 103 ? -23.631 11.521 27.802 1.00 55.91 103 SER A CA 1
ATOM 780 C C . SER A 1 103 ? -23.626 12.408 29.055 1.00 55.91 103 SER A C 1
ATOM 782 O O . SER A 1 103 ? -24.526 12.299 29.885 1.00 55.91 103 SER A O 1
ATOM 784 N N . ALA A 1 104 ? -22.697 13.367 29.157 1.00 56.62 104 ALA A N 1
ATOM 785 C CA . ALA A 1 104 ? -22.630 14.301 30.287 1.00 56.62 104 ALA A CA 1
ATOM 786 C C . ALA A 1 104 ? -23.808 15.301 30.336 1.00 56.62 104 ALA A C 1
ATOM 788 O O . ALA A 1 104 ? -24.235 15.704 31.416 1.00 56.62 104 ALA A O 1
ATOM 789 N N . LYS A 1 105 ? -24.392 15.678 29.187 1.00 54.44 105 LYS A N 1
ATOM 790 C CA . LYS A 1 105 ? -25.531 16.619 29.141 1.00 54.44 105 LYS A CA 1
ATOM 791 C C . LYS A 1 105 ? -26.884 15.985 29.485 1.00 54.44 105 LYS A C 1
ATOM 793 O O . LYS A 1 105 ? -27.810 16.722 29.821 1.00 54.44 105 LYS A O 1
ATOM 798 N N . LYS A 1 106 ? -27.026 14.653 29.441 1.00 54.41 106 LYS A N 1
ATOM 799 C CA . LYS A 1 106 ? -28.281 13.973 29.827 1.00 54.41 106 LYS A CA 1
ATOM 800 C C . LYS A 1 106 ? -28.439 13.774 31.342 1.00 54.41 106 LYS A C 1
ATOM 802 O O . LYS A 1 106 ? -29.569 13.666 31.801 1.00 54.41 106 LYS A O 1
ATOM 807 N N . GLN A 1 107 ? -27.359 13.820 32.128 1.00 52.91 107 GLN A N 1
ATOM 808 C CA . GLN A 1 107 ? -27.394 13.655 33.594 1.00 52.91 107 GLN A CA 1
ATOM 809 C C . GLN A 1 107 ? -27.618 14.980 34.367 1.00 52.91 107 GLN A C 1
ATOM 811 O O . GLN A 1 107 ? -27.527 15.002 35.588 1.00 52.91 107 GLN A O 1
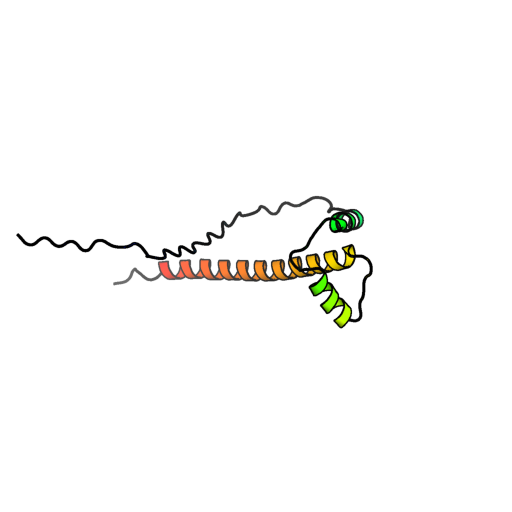ATOM 816 N N . GLY A 1 108 ? -27.879 16.103 33.684 1.00 51.78 108 GLY A N 1
ATOM 817 C CA . GLY A 1 108 ? -27.965 17.434 34.311 1.00 51.78 108 GLY A CA 1
ATOM 818 C C . GLY A 1 108 ? -29.365 18.052 34.401 1.00 51.78 108 GLY A C 1
ATOM 819 O O . GLY A 1 108 ? -29.484 19.203 34.811 1.00 51.78 108 GLY A O 1
ATOM 820 N N . LYS A 1 109 ? -30.430 17.351 33.986 1.00 52.38 109 LYS A N 1
ATOM 821 C CA . LYS A 1 109 ? -31.773 17.951 33.867 1.00 52.38 109 LYS A CA 1
ATOM 822 C C . LYS A 1 109 ? -32.889 17.094 34.469 1.00 52.38 109 LYS A C 1
ATOM 824 O O . LYS A 1 109 ? -33.911 16.884 33.833 1.00 52.38 109 LYS A O 1
ATOM 829 N N . VAL A 1 110 ? -32.703 16.616 35.697 1.00 57.19 110 VAL A N 1
ATOM 830 C CA . VAL A 1 110 ? -33.784 16.069 36.538 1.00 57.19 110 VAL A CA 1
ATOM 831 C C . VAL A 1 110 ? -33.508 16.404 38.003 1.00 57.19 110 VAL A C 1
ATOM 833 O O . VAL A 1 110 ? -33.036 15.549 38.730 1.00 57.19 110 VAL A O 1
ATOM 836 N N . HIS A 1 111 ? -33.719 17.656 38.421 1.00 49.31 111 HIS A N 1
ATOM 837 C CA . HIS A 1 111 ? -33.994 18.042 39.821 1.00 49.31 111 HIS A CA 1
ATOM 838 C C . HIS A 1 111 ? -34.435 19.515 39.863 1.00 49.31 111 HIS A C 1
ATOM 840 O O . HIS A 1 111 ? -33.654 20.414 40.168 1.00 49.31 111 HIS A O 1
ATOM 846 N N . LYS A 1 112 ? -35.693 19.776 39.489 1.00 47.06 112 LYS A N 1
ATOM 847 C CA . LYS A 1 112 ? -36.474 20.890 40.047 1.00 47.06 112 LYS A CA 1
ATOM 848 C C . LYS A 1 112 ? -37.949 20.736 39.671 1.00 47.06 112 LYS A C 1
ATOM 850 O O . LYS A 1 112 ? -38.333 21.087 38.558 1.00 47.06 112 LYS A O 1
ATOM 855 N N . ALA A 1 113 ? -38.729 20.194 40.598 1.00 42.12 113 ALA A N 1
ATOM 856 C CA . ALA A 1 113 ? -40.145 20.475 40.826 1.00 42.12 113 ALA A CA 1
ATOM 857 C C . ALA A 1 113 ? -40.501 19.894 42.195 1.00 42.12 113 ALA A C 1
ATOM 859 O O . ALA A 1 113 ? -40.138 18.718 42.418 1.00 42.12 113 ALA A O 1
#

pLDDT: mean 73.92, std 22.85, range [35.44, 97.5]

InterPro domains:
  IPR003923 Transcription initiation factor TFIID, subunit 10 [PF03540] (38-109)
  IPR003923 Transcription initiation factor TFIID, subunit 10 [PR01443] (49-65)
  IPR003923 Transcription initiation factor TFIID, subunit 10 [PR01443] (69-91)
  IPR003923 Transcription initiation factor TFIID, subunit 10 [PTHR21242] (27-108)
  IPR003923 Transcription initiation factor TFIID, subunit 10 [cd07982] (36-109)

Organism: Biomphalaria glabrata (NCBI:txid6526)

Foldseek 3Di:
DDDDDDDDDDDDPPPPPPPPPPPPVPDPPPDDPDDPPVVVLVVLVPDQAPDHLVNLQVVCVVVVHHDPDSSVSSVVSVVVVVVVVVVVVVVVVVVVVVVVVVVVVVVPPPDDD